Protein AF-A0A7J4V1T4-F1 (afdb_monomer_lite)

Structure (mmCIF, N/CA/C/O backbone):
data_AF-A0A7J4V1T4-F1
#
_entry.id   AF-A0A7J4V1T4-F1
#
loop_
_atom_site.group_PDB
_atom_site.id
_atom_site.type_symbol
_atom_site.label_atom_id
_atom_site.label_alt_id
_atom_site.label_comp_id
_atom_site.label_asym_id
_atom_site.label_entity_id
_atom_site.label_seq_id
_atom_site.pdbx_PDB_ins_code
_atom_site.Cartn_x
_atom_site.Cartn_y
_atom_site.Cartn_z
_atom_site.occupancy
_atom_site.B_iso_or_equiv
_atom_site.auth_seq_id
_atom_site.auth_comp_id
_atom_site.auth_asym_id
_atom_site.auth_atom_id
_atom_site.pdbx_PDB_model_num
ATOM 1 N N . MET A 1 1 ? -1.794 -20.798 10.357 1.00 56.25 1 MET A N 1
ATOM 2 C CA . MET A 1 1 ? -3.040 -20.293 9.748 1.00 56.25 1 MET A CA 1
ATOM 3 C C . MET A 1 1 ? -2.592 -19.418 8.599 1.00 56.25 1 MET A C 1
ATOM 5 O O . MET A 1 1 ? -1.853 -18.475 8.861 1.00 56.25 1 MET A O 1
ATOM 9 N N . ASP A 1 2 ? -2.906 -19.785 7.360 1.00 60.34 2 ASP A N 1
ATOM 10 C CA . ASP A 1 2 ? -2.396 -19.051 6.201 1.00 60.34 2 ASP A CA 1
ATOM 11 C C . ASP A 1 2 ? -3.150 -17.734 6.046 1.00 60.34 2 ASP A C 1
ATOM 13 O O . ASP A 1 2 ? -4.377 -17.695 6.111 1.00 60.34 2 ASP A O 1
ATOM 17 N N . LEU A 1 3 ? -2.397 -16.648 5.893 1.00 60.09 3 LEU A N 1
ATOM 18 C CA . LEU A 1 3 ? -2.910 -15.278 5.827 1.00 60.09 3 LEU A CA 1
ATOM 19 C C . LEU A 1 3 ? -3.558 -14.952 4.475 1.00 60.09 3 LEU A C 1
ATOM 21 O O . LEU A 1 3 ? -4.420 -14.079 4.385 1.00 60.09 3 LEU A O 1
ATOM 25 N N . PHE A 1 4 ? -3.150 -15.677 3.434 1.00 64.69 4 PHE A N 1
ATOM 26 C CA . PHE A 1 4 ? -3.651 -15.554 2.074 1.00 64.69 4 PHE A CA 1
ATOM 27 C C . PHE A 1 4 ? -3.834 -16.948 1.476 1.00 64.69 4 PHE A C 1
ATOM 29 O O . PHE A 1 4 ? -3.040 -17.848 1.748 1.00 64.69 4 PHE A O 1
ATOM 36 N N . SER A 1 5 ? -4.863 -17.130 0.652 1.00 72.56 5 SER A N 1
ATOM 37 C CA . SER A 1 5 ? -5.113 -18.369 -0.081 1.00 72.56 5 SER A CA 1
ATOM 38 C C . SER A 1 5 ? -5.403 -18.090 -1.554 1.00 72.56 5 SER A C 1
ATOM 40 O O . SER A 1 5 ? -6.004 -17.079 -1.923 1.00 72.56 5 SER A O 1
ATOM 42 N N . LEU A 1 6 ? -4.954 -18.993 -2.427 1.00 69.88 6 LEU A N 1
ATOM 43 C CA . LEU A 1 6 ? -5.337 -18.981 -3.836 1.00 69.88 6 LEU A CA 1
ATOM 44 C C . LEU A 1 6 ? -6.721 -19.620 -3.959 1.00 69.88 6 LEU A C 1
ATOM 46 O O . LEU A 1 6 ? -6.890 -20.804 -3.663 1.00 69.88 6 LEU A O 1
ATOM 50 N N . GLN A 1 7 ? -7.721 -18.846 -4.386 1.00 66.75 7 GLN A N 1
ATOM 51 C CA . GLN A 1 7 ? -9.020 -19.421 -4.731 1.00 66.75 7 GLN A CA 1
ATOM 52 C C . GLN A 1 7 ? -8.956 -20.077 -6.119 1.00 66.75 7 GLN A C 1
ATOM 54 O O . GLN A 1 7 ? -8.374 -19.490 -7.036 1.00 66.75 7 GLN A O 1
ATOM 59 N N . PRO A 1 8 ? -9.581 -21.254 -6.315 1.00 67.56 8 PRO A N 1
ATOM 60 C CA . PRO A 1 8 ? -9.678 -21.875 -7.632 1.00 67.56 8 PRO A CA 1
ATOM 61 C C . PRO A 1 8 ? -10.251 -20.897 -8.668 1.00 67.56 8 PRO A C 1
ATOM 63 O O . PRO A 1 8 ? -11.281 -20.269 -8.429 1.00 67.56 8 PRO A O 1
ATOM 66 N N . GLY A 1 9 ? -9.572 -20.748 -9.808 1.00 73.12 9 GLY A N 1
ATOM 67 C CA . GLY A 1 9 ? -9.974 -19.825 -10.878 1.00 73.12 9 GLY A CA 1
ATOM 68 C C . GLY A 1 9 ? -9.576 -18.358 -10.666 1.00 73.12 9 GLY A C 1
ATOM 69 O O . GLY A 1 9 ? -9.901 -17.521 -11.503 1.00 73.12 9 GLY A O 1
ATOM 70 N N . CYS A 1 10 ? -8.860 -18.030 -9.588 1.00 59.72 10 CYS A N 1
ATOM 71 C CA . CYS A 1 10 ? -8.371 -16.684 -9.319 1.00 59.72 10 CYS A CA 1
ATOM 72 C C . CYS A 1 10 ? -6.839 -16.649 -9.399 1.00 59.72 10 CYS A C 1
ATOM 74 O O . CYS A 1 10 ? -6.158 -17.349 -8.655 1.00 59.72 10 CYS A O 1
ATOM 76 N N . GLY A 1 11 ? -6.287 -15.822 -10.292 1.00 68.25 11 GLY A N 1
ATOM 77 C CA . GLY A 1 11 ? -4.836 -15.625 -10.421 1.00 68.25 11 GLY A CA 1
ATOM 78 C C . GLY A 1 11 ? -4.216 -14.784 -9.298 1.00 68.25 11 GLY A C 1
ATOM 79 O O . GLY A 1 11 ? -3.033 -14.463 -9.361 1.00 68.25 11 GLY A O 1
ATOM 80 N N . CYS A 1 12 ? -5.004 -14.388 -8.292 1.00 60.34 12 CYS A N 1
ATOM 81 C CA . CYS A 1 12 ? -4.548 -13.623 -7.140 1.00 60.34 12 CYS A CA 1
ATOM 82 C C . CYS A 1 12 ? -4.784 -14.342 -5.816 1.00 60.34 12 CYS A C 1
ATOM 84 O O . CYS A 1 12 ? -5.808 -14.996 -5.606 1.00 60.34 12 CYS A O 1
ATOM 86 N N . ALA A 1 13 ? -3.805 -14.206 -4.918 1.00 67.94 13 ALA A N 1
ATOM 87 C CA . ALA A 1 13 ? -3.930 -14.661 -3.545 1.00 67.94 13 ALA A CA 1
ATOM 88 C C . ALA A 1 13 ? -4.902 -13.721 -2.823 1.00 67.94 13 ALA A C 1
ATOM 90 O O . ALA A 1 13 ? -4.696 -12.508 -2.786 1.00 67.94 13 ALA A O 1
ATOM 91 N N . LYS A 1 14 ? -5.985 -14.272 -2.274 1.00 65.19 14 LYS A N 1
ATOM 92 C CA . LYS A 1 14 ? -6.974 -13.511 -1.510 1.00 65.19 14 LYS A CA 1
ATOM 93 C C . LYS A 1 14 ? -6.677 -13.616 -0.016 1.00 65.19 14 LYS A C 1
ATOM 95 O O . LYS A 1 14 ? -6.247 -14.681 0.424 1.00 65.19 14 LYS A O 1
ATOM 100 N N . PRO A 1 15 ? -6.914 -12.558 0.776 1.00 63.88 15 PRO A N 1
ATOM 101 C CA . PRO A 1 15 ? -6.839 -12.653 2.231 1.00 63.88 15 PRO A CA 1
ATOM 102 C C . PRO A 1 15 ? -7.790 -13.742 2.743 1.00 63.88 15 PRO A C 1
ATOM 104 O O . PRO A 1 15 ? -8.912 -13.856 2.244 1.00 63.88 15 PRO A O 1
ATOM 107 N N . THR A 1 16 ? -7.357 -14.537 3.719 1.00 69.38 16 THR A N 1
ATOM 108 C CA . THR A 1 16 ? -8.250 -15.465 4.433 1.00 69.38 16 THR A CA 1
ATOM 109 C C . THR A 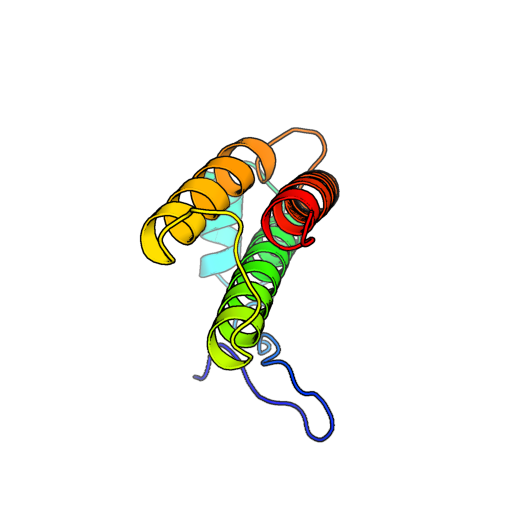1 16 ? -9.020 -14.734 5.538 1.00 69.38 16 THR A C 1
ATOM 111 O O . THR A 1 16 ? -8.682 -13.607 5.908 1.00 69.38 16 THR A O 1
ATOM 114 N N . ASP A 1 17 ? -10.005 -15.404 6.145 1.00 65.38 17 ASP A N 1
ATOM 115 C CA . ASP A 1 17 ? -10.741 -14.889 7.314 1.00 65.38 17 ASP A CA 1
ATOM 116 C C . ASP A 1 17 ? -9.860 -14.722 8.572 1.00 65.38 17 ASP A C 1
ATOM 118 O O . ASP A 1 17 ? -10.331 -14.269 9.613 1.00 65.38 17 ASP A O 1
ATOM 122 N N . ALA A 1 18 ? -8.560 -15.044 8.495 1.00 65.81 18 ALA A N 1
ATOM 123 C CA . ALA A 1 18 ? -7.593 -14.758 9.555 1.00 65.81 18 ALA A CA 1
ATOM 124 C C . ALA A 1 18 ? -7.458 -13.246 9.843 1.00 65.81 18 ALA A C 1
ATOM 126 O O . ALA A 1 18 ? -7.055 -12.859 10.944 1.00 65.81 18 ALA A O 1
ATOM 127 N N . PHE A 1 19 ? -7.837 -12.393 8.884 1.00 68.50 19 PHE A N 1
ATOM 128 C CA . PHE A 1 19 ? -7.966 -10.946 9.046 1.00 68.50 19 PHE A CA 1
ATOM 129 C C . PHE A 1 19 ? -9.429 -10.514 8.912 1.00 68.50 19 PHE A C 1
ATOM 131 O O . PHE A 1 19 ? -9.827 -9.904 7.920 1.00 68.50 19 PHE A O 1
ATOM 138 N N . SER A 1 20 ? -10.241 -10.834 9.916 1.00 80.62 20 SER A N 1
ATOM 139 C CA . SER A 1 20 ? -11.591 -10.282 10.046 1.00 80.62 20 SER A CA 1
ATOM 140 C C . SER A 1 20 ? -11.590 -8.995 10.895 1.00 80.62 20 SER A C 1
ATOM 142 O O . SER A 1 20 ? -10.652 -8.774 11.672 1.00 80.62 20 SER A O 1
ATOM 144 N N . PRO A 1 21 ? -12.625 -8.137 10.800 1.00 83.19 21 PRO A N 1
ATOM 145 C CA . PRO A 1 21 ? -12.769 -6.955 11.661 1.00 83.19 21 PRO A CA 1
ATOM 146 C C . PRO A 1 21 ? -12.782 -7.276 13.167 1.00 83.19 21 PRO A C 1
ATOM 148 O O . PRO A 1 21 ? -12.470 -6.425 14.000 1.00 83.19 21 PRO A O 1
ATOM 151 N N . GLU A 1 22 ? -13.133 -8.510 13.528 1.00 86.25 22 GLU A N 1
ATOM 152 C CA . GLU A 1 22 ? -13.184 -9.025 14.899 1.00 86.25 22 GLU A CA 1
ATOM 153 C C . GLU A 1 22 ? -11.816 -9.506 15.409 1.00 86.25 22 GLU A C 1
ATOM 155 O O . GLU A 1 22 ? -11.649 -9.770 16.602 1.00 86.25 22 GLU A O 1
ATOM 160 N N . SER A 1 23 ? -10.815 -9.619 14.531 1.00 87.00 23 SER A N 1
ATOM 161 C CA . SER A 1 23 ? -9.464 -10.024 14.908 1.00 87.00 23 SER A CA 1
ATOM 162 C C . SER A 1 23 ? -8.847 -9.022 15.880 1.00 87.00 23 SER A C 1
ATOM 164 O O . SER A 1 23 ? -8.762 -7.827 15.593 1.00 87.00 23 SER A O 1
ATOM 166 N N . LYS A 1 24 ? -8.321 -9.517 17.009 1.00 86.38 24 LYS A N 1
ATOM 167 C CA . LYS A 1 24 ? -7.609 -8.692 18.002 1.00 86.38 24 LYS A CA 1
ATOM 168 C C . LYS A 1 24 ? -6.481 -7.875 17.375 1.00 86.38 24 LYS A C 1
ATOM 170 O O . LYS A 1 24 ? -6.254 -6.742 17.783 1.00 86.38 24 LYS A O 1
ATOM 175 N N . THR A 1 25 ? -5.790 -8.433 16.382 1.00 86.56 25 THR A N 1
ATOM 176 C CA . THR A 1 25 ? -4.720 -7.735 15.663 1.00 86.56 25 THR A CA 1
ATOM 177 C C . THR A 1 25 ? -5.275 -6.564 14.862 1.00 86.56 25 THR A C 1
ATOM 179 O O . THR A 1 25 ? -4.763 -5.455 14.976 1.00 86.56 25 THR A O 1
ATOM 182 N N . VAL A 1 26 ? -6.348 -6.785 14.097 1.00 89.81 26 VAL A N 1
ATOM 183 C CA . VAL A 1 26 ? -6.986 -5.738 13.284 1.00 89.81 26 VAL A CA 1
ATOM 184 C C . VAL A 1 26 ? -7.560 -4.644 14.183 1.00 89.81 26 VAL A C 1
ATOM 186 O O . VAL A 1 26 ? -7.331 -3.466 13.929 1.00 89.81 26 VAL A O 1
ATOM 189 N N . GLN A 1 27 ? -8.228 -5.018 15.276 1.00 89.81 27 GLN A N 1
ATOM 190 C CA . GLN A 1 27 ? -8.754 -4.068 16.257 1.00 89.81 27 GLN A CA 1
ATOM 191 C C . GLN A 1 27 ? -7.651 -3.284 16.972 1.00 89.81 27 GLN A C 1
ATOM 193 O O . GLN A 1 27 ? -7.798 -2.083 17.183 1.00 89.81 27 GLN A O 1
ATOM 198 N N . GLY A 1 28 ? -6.537 -3.936 17.315 1.00 90.62 28 GLY A N 1
ATOM 1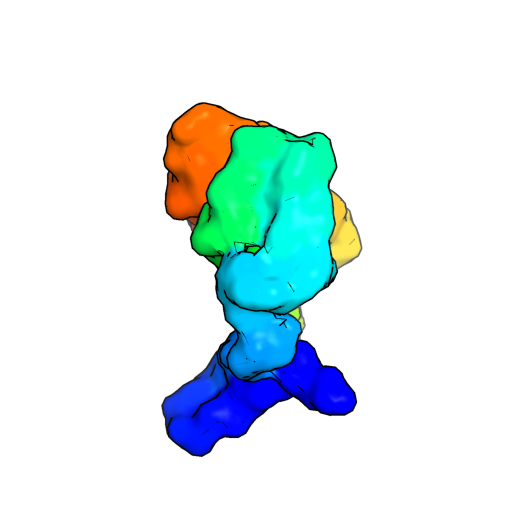99 C CA . GLY A 1 28 ? -5.379 -3.277 17.914 1.00 90.62 28 GLY A CA 1
ATOM 200 C C . GLY A 1 28 ? -4.780 -2.223 16.983 1.00 90.62 28 GLY A C 1
ATOM 201 O O . GLY A 1 28 ? -4.582 -1.085 17.397 1.00 90.62 28 GLY A O 1
ATOM 202 N N . ILE A 1 29 ? -4.572 -2.573 15.709 1.00 90.19 29 ILE A N 1
ATOM 203 C CA . ILE A 1 29 ? -4.086 -1.639 14.682 1.00 90.19 29 ILE A CA 1
ATOM 204 C C . ILE A 1 29 ? -5.071 -0.480 14.502 1.00 90.19 29 ILE A C 1
ATOM 206 O O . ILE A 1 29 ? -4.665 0.680 14.537 1.00 90.19 29 ILE A O 1
ATOM 210 N N . ALA A 1 30 ? -6.362 -0.788 14.355 1.00 90.38 30 ALA A N 1
ATOM 211 C CA . ALA A 1 30 ? -7.425 0.201 14.206 1.00 90.38 30 ALA A CA 1
ATOM 212 C C . ALA A 1 30 ? -7.428 1.203 15.372 1.00 90.38 30 ALA A C 1
ATOM 214 O O . ALA A 1 30 ? -7.422 2.413 15.151 1.00 90.38 30 ALA A O 1
ATOM 215 N N . GLY A 1 31 ? -7.333 0.701 16.608 1.00 90.50 31 GLY A N 1
ATOM 216 C CA . GLY A 1 31 ? -7.249 1.520 17.815 1.00 90.50 31 GLY A CA 1
ATOM 217 C C . GLY A 1 31 ? -5.993 2.393 17.873 1.00 90.50 31 GLY A C 1
ATOM 218 O O . GLY A 1 31 ? -6.093 3.570 18.202 1.00 90.50 31 GLY A O 1
ATOM 219 N N . SER A 1 32 ? -4.820 1.857 17.521 1.00 90.88 32 SER A N 1
ATOM 220 C CA . SER A 1 32 ? -3.567 2.629 17.504 1.00 90.88 32 SER A CA 1
ATOM 221 C C . SER A 1 32 ? -3.539 3.720 16.434 1.00 90.88 32 SER A C 1
ATOM 223 O O . SER A 1 32 ? -2.910 4.754 16.639 1.00 90.88 32 SER A O 1
ATOM 225 N N . LEU A 1 33 ? -4.200 3.492 15.300 1.00 86.69 33 LEU A N 1
ATOM 226 C CA . LEU A 1 33 ? -4.223 4.418 14.168 1.00 86.69 33 LEU A CA 1
ATOM 227 C C . LEU A 1 33 ? -5.428 5.368 14.178 1.00 86.69 33 LEU A C 1
ATOM 229 O O . LEU A 1 33 ? -5.478 6.286 13.366 1.00 86.69 33 LEU A O 1
ATOM 233 N N . GLY A 1 34 ? -6.400 5.158 15.071 1.00 87.88 34 GLY A N 1
ATOM 234 C CA . GLY A 1 34 ? -7.619 5.967 15.136 1.00 87.88 34 GLY A CA 1
ATOM 235 C C . GLY A 1 34 ? -8.554 5.775 13.936 1.00 87.88 34 GLY A C 1
ATOM 236 O O . GLY A 1 34 ? -9.291 6.693 13.585 1.00 87.88 34 GLY A O 1
ATOM 237 N N . VAL A 1 35 ? -8.526 4.601 13.301 1.00 88.62 35 VAL A N 1
ATOM 238 C CA . VAL A 1 35 ? -9.355 4.256 12.130 1.00 88.62 35 VAL A CA 1
ATOM 239 C C . VAL A 1 35 ? -10.275 3.07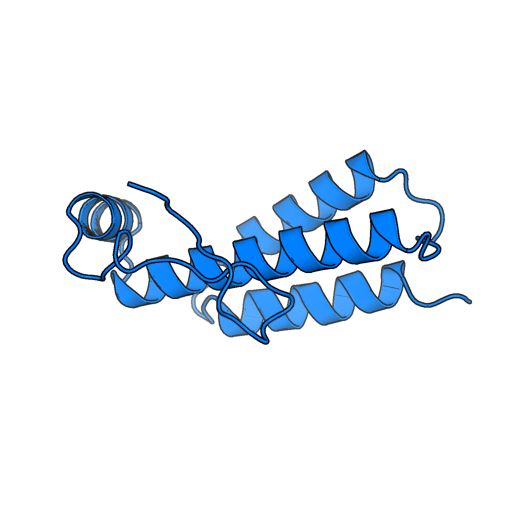6 12.440 1.00 88.62 35 VAL A C 1
ATOM 241 O O . VAL A 1 35 ? -10.141 2.423 13.473 1.00 88.62 35 VAL A O 1
ATOM 244 N N . SER A 1 36 ? -11.222 2.772 11.551 1.00 91.19 36 SER A N 1
ATOM 245 C CA . SER A 1 36 ? -12.077 1.590 11.726 1.00 91.19 36 SER A CA 1
ATOM 246 C C . SER A 1 36 ? -11.339 0.284 11.369 1.00 91.19 36 SER A C 1
ATOM 248 O O . SER A 1 36 ? -10.493 0.283 10.472 1.00 91.19 36 SER A O 1
ATOM 250 N N . PRO A 1 37 ? -11.681 -0.864 11.991 1.00 91.44 37 PRO A N 1
ATOM 251 C CA . PRO A 1 37 ? -11.166 -2.174 11.580 1.00 91.44 37 PRO A CA 1
ATOM 252 C C . PRO A 1 37 ? -11.396 -2.491 10.096 1.00 91.44 37 PRO A C 1
ATOM 254 O O . PRO A 1 37 ? -10.523 -3.065 9.452 1.00 91.44 37 PRO A O 1
ATOM 257 N N . ALA A 1 38 ? -12.538 -2.077 9.533 1.00 90.00 38 ALA A N 1
ATOM 258 C CA . ALA A 1 38 ? -12.824 -2.231 8.107 1.00 90.00 38 ALA A CA 1
ATOM 259 C C . ALA A 1 38 ? -11.805 -1.469 7.245 1.00 90.00 38 ALA A C 1
ATOM 261 O O . ALA A 1 38 ? -11.211 -2.049 6.340 1.00 90.00 38 ALA A O 1
ATOM 262 N N . GLN A 1 39 ? -11.508 -0.220 7.611 1.00 88.69 39 GLN A N 1
ATOM 263 C CA . GLN A 1 39 ? -10.508 0.594 6.924 1.00 88.69 39 GLN A CA 1
ATOM 264 C C . GLN A 1 39 ? -9.103 -0.024 7.002 1.00 88.69 39 GLN A C 1
ATOM 266 O O . GLN A 1 39 ? -8.361 0.035 6.027 1.00 88.69 39 GLN A O 1
ATOM 271 N N . VAL A 1 40 ? -8.736 -0.681 8.110 1.00 89.81 40 VAL A N 1
ATOM 272 C CA . VAL A 1 40 ? -7.470 -1.439 8.197 1.00 89.81 40 VAL A CA 1
ATOM 273 C C . VAL A 1 40 ? -7.431 -2.578 7.177 1.00 89.81 40 VAL A C 1
ATOM 275 O O . VAL A 1 40 ? -6.409 -2.778 6.520 1.00 89.81 40 VAL A O 1
ATOM 278 N N . LEU A 1 41 ? -8.531 -3.317 7.012 1.00 88.81 41 LEU A N 1
ATOM 279 C CA . LEU A 1 41 ? -8.602 -4.380 6.007 1.00 88.81 41 LEU A CA 1
ATOM 280 C C . LEU A 1 41 ? -8.491 -3.827 4.588 1.00 88.81 41 LEU A C 1
ATOM 282 O O . LEU A 1 41 ? -7.807 -4.428 3.762 1.00 88.81 41 LEU A O 1
ATOM 286 N N . ASP A 1 42 ? -9.102 -2.679 4.311 1.00 88.31 42 ASP A N 1
ATOM 287 C CA . ASP A 1 42 ? -9.008 -2.034 3.001 1.00 88.31 42 ASP A CA 1
ATOM 288 C C . ASP A 1 42 ? -7.585 -1.547 2.711 1.00 88.31 42 ASP A C 1
ATOM 290 O O . ASP A 1 42 ? -7.079 -1.763 1.610 1.00 88.31 42 ASP A O 1
ATOM 294 N N . ILE A 1 43 ? -6.876 -1.023 3.716 1.00 88.56 43 ILE A N 1
ATOM 295 C CA . ILE A 1 43 ? -5.445 -0.690 3.618 1.00 88.56 43 ILE A CA 1
ATOM 296 C C . ILE A 1 43 ? -4.613 -1.932 3.274 1.00 88.56 43 ILE A C 1
ATOM 298 O O . ILE A 1 43 ? -3.792 -1.895 2.353 1.00 88.56 43 ILE A O 1
ATOM 302 N N . ILE A 1 44 ? -4.834 -3.045 3.984 1.00 87.62 44 ILE A N 1
ATOM 303 C CA . ILE A 1 44 ? -4.126 -4.312 3.742 1.00 87.62 44 ILE A CA 1
ATOM 304 C C . ILE A 1 44 ? -4.406 -4.822 2.324 1.00 87.62 44 ILE A C 1
ATOM 306 O O . ILE A 1 44 ? -3.476 -5.229 1.628 1.00 87.62 44 ILE A O 1
ATOM 310 N N . ARG A 1 45 ? -5.667 -4.779 1.876 1.00 85.69 45 ARG A N 1
ATOM 311 C CA . ARG A 1 45 ? -6.074 -5.207 0.528 1.00 85.69 45 ARG A CA 1
ATOM 312 C C . ARG A 1 45 ? -5.432 -4.352 -0.555 1.00 85.69 45 ARG A C 1
ATOM 314 O O . ARG A 1 45 ? -4.859 -4.919 -1.482 1.00 85.69 45 ARG A O 1
ATOM 321 N N . CYS A 1 46 ? -5.485 -3.025 -0.419 1.00 86.19 46 CYS A N 1
ATOM 322 C CA . CYS A 1 46 ? -4.856 -2.099 -1.360 1.00 86.19 46 CYS A CA 1
ATOM 323 C C . CYS A 1 46 ? -3.366 -2.413 -1.495 1.00 86.19 46 CYS A C 1
ATOM 325 O O . CYS A 1 46 ? -2.861 -2.597 -2.600 1.00 86.19 46 CYS A O 1
ATOM 327 N N . ARG A 1 47 ? -2.675 -2.571 -0.360 1.00 87.56 47 ARG A N 1
ATOM 328 C CA . ARG A 1 47 ? -1.247 -2.873 -0.354 1.00 87.56 47 ARG A CA 1
ATOM 329 C C . ARG A 1 47 ? -0.925 -4.227 -0.990 1.00 87.56 47 ARG A C 1
ATOM 331 O O . ARG A 1 47 ? -0.047 -4.300 -1.846 1.00 87.56 47 ARG A O 1
ATOM 338 N N . ALA A 1 48 ? -1.639 -5.281 -0.598 1.00 85.38 48 ALA A N 1
ATOM 339 C CA . ALA A 1 48 ? -1.434 -6.621 -1.141 1.00 85.38 48 ALA A CA 1
ATOM 340 C C . ALA A 1 48 ? -1.674 -6.661 -2.658 1.00 85.38 48 ALA A C 1
ATOM 342 O O . ALA A 1 48 ? -0.910 -7.289 -3.389 1.00 85.38 48 ALA A O 1
ATOM 343 N N . HIS A 1 49 ? -2.698 -5.951 -3.139 1.00 86.38 49 HIS A N 1
ATOM 344 C CA . HIS A 1 49 ? -2.987 -5.850 -4.563 1.00 86.38 49 HIS A CA 1
ATOM 345 C C . HIS A 1 49 ? -1.864 -5.138 -5.328 1.00 86.38 49 HIS A C 1
ATOM 347 O O . HIS A 1 49 ? -1.402 -5.649 -6.350 1.00 86.38 49 HIS A O 1
ATOM 353 N N . SER A 1 50 ? -1.394 -3.989 -4.831 1.00 87.06 50 SER A N 1
ATOM 354 C CA . SER A 1 50 ? -0.279 -3.254 -5.435 1.00 87.06 50 SER A CA 1
ATOM 355 C C . SER A 1 50 ? 0.992 -4.103 -5.515 1.00 87.06 50 SER A C 1
ATOM 357 O O . SER A 1 50 ? 1.594 -4.197 -6.585 1.00 87.06 50 SER A O 1
ATOM 359 N N . ASP A 1 51 ? 1.358 -4.782 -4.424 1.00 86.31 51 ASP A N 1
ATOM 360 C CA . ASP A 1 51 ? 2.534 -5.660 -4.378 1.00 86.31 51 ASP A CA 1
ATOM 361 C C . ASP A 1 51 ? 2.404 -6.827 -5.369 1.00 86.31 51 ASP A C 1
ATOM 363 O O . ASP A 1 51 ? 3.348 -7.139 -6.100 1.00 86.31 51 ASP A O 1
ATOM 367 N N . GLN A 1 52 ? 1.222 -7.448 -5.449 1.00 85.94 52 GLN A N 1
ATOM 368 C CA . GLN A 1 52 ? 0.991 -8.547 -6.377 1.00 85.94 52 GLN A CA 1
ATOM 369 C C . GLN A 1 52 ? 1.100 -8.098 -7.838 1.00 85.94 52 GLN A C 1
ATOM 371 O O . GLN A 1 52 ? 1.720 -8.791 -8.646 1.00 85.94 52 GLN A O 1
ATOM 376 N N . ARG A 1 53 ? 0.512 -6.949 -8.190 1.00 86.69 53 ARG A N 1
ATOM 377 C CA . ARG A 1 53 ? 0.585 -6.407 -9.552 1.00 86.69 53 ARG A CA 1
ATOM 378 C C . ARG A 1 53 ? 2.029 -6.108 -9.947 1.00 86.69 53 ARG A C 1
ATOM 380 O O . ARG A 1 53 ? 2.454 -6.519 -11.021 1.00 86.69 53 ARG A O 1
ATOM 387 N N . MET A 1 54 ? 2.800 -5.487 -9.053 1.00 85.88 54 MET A N 1
ATOM 388 C CA . MET A 1 54 ? 4.221 -5.224 -9.287 1.00 85.88 54 MET A CA 1
ATOM 389 C C . MET A 1 54 ? 5.031 -6.507 -9.493 1.00 85.88 54 MET A C 1
ATOM 391 O O . MET A 1 54 ? 5.84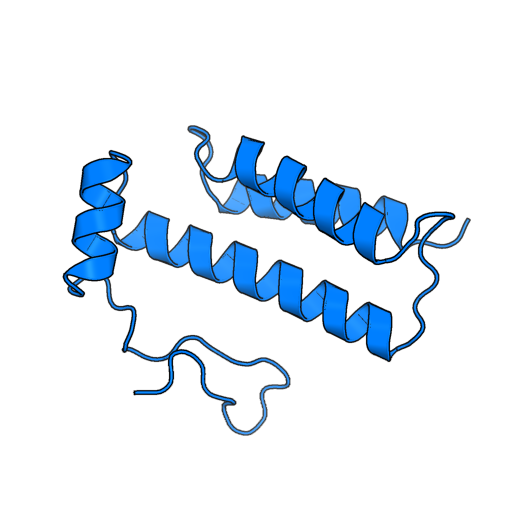8 -6.574 -10.409 1.00 85.88 54 MET A O 1
ATOM 395 N N . ALA A 1 55 ? 4.787 -7.540 -8.682 1.00 84.88 55 ALA A N 1
ATOM 396 C CA . ALA A 1 55 ? 5.460 -8.829 -8.821 1.00 84.88 55 ALA A CA 1
ATOM 397 C C . ALA A 1 55 ? 5.087 -9.555 -10.128 1.00 84.88 55 ALA A C 1
ATOM 399 O O . ALA A 1 55 ? 5.946 -10.179 -10.758 1.00 84.88 55 ALA A O 1
ATOM 400 N N . ALA A 1 56 ? 3.822 -9.464 -10.549 1.00 83.69 56 ALA A N 1
ATOM 401 C CA . ALA A 1 56 ? 3.351 -10.028 -11.810 1.00 83.69 56 ALA A CA 1
ATOM 402 C C . ALA A 1 56 ? 4.001 -9.329 -13.013 1.00 83.69 56 ALA A C 1
ATOM 404 O O . ALA A 1 56 ? 4.536 -10.007 -13.888 1.00 83.69 56 ALA A O 1
ATOM 405 N N . ASP A 1 57 ? 4.033 -7.995 -13.015 1.00 83.94 57 ASP A N 1
ATOM 406 C CA . ASP A 1 57 ? 4.655 -7.200 -14.080 1.00 83.94 57 ASP A CA 1
ATOM 407 C C . ASP A 1 57 ? 6.173 -7.433 -14.152 1.00 83.94 57 ASP A C 1
ATOM 409 O O . ASP A 1 57 ? 6.729 -7.574 -15.242 1.00 83.94 57 ASP A O 1
ATOM 413 N N . ALA A 1 58 ? 6.844 -7.569 -13.002 1.00 80.44 58 ALA A N 1
ATOM 414 C CA . ALA A 1 58 ? 8.257 -7.939 -12.944 1.00 80.44 58 ALA A CA 1
ATOM 415 C C . ALA A 1 58 ? 8.515 -9.337 -13.532 1.00 80.44 58 ALA A C 1
ATOM 417 O O . ALA A 1 58 ? 9.458 -9.526 -14.299 1.00 80.44 58 ALA A O 1
ATOM 418 N N . SER A 1 59 ? 7.650 -10.308 -13.220 1.00 80.50 59 SER A N 1
ATOM 419 C CA . SER A 1 59 ? 7.736 -11.676 -13.755 1.00 80.50 59 SER A CA 1
ATOM 420 C C . SER A 1 59 ? 7.433 -11.738 -15.257 1.00 80.50 59 SER A C 1
ATOM 422 O O . SER A 1 59 ? 7.988 -12.577 -15.962 1.00 80.50 59 SER A O 1
ATOM 424 N N . ALA A 1 60 ? 6.571 -10.845 -15.751 1.00 80.25 60 ALA A N 1
ATOM 425 C CA . ALA A 1 60 ? 6.204 -10.727 -17.161 1.00 80.25 60 ALA A CA 1
ATOM 426 C C . ALA A 1 60 ? 7.229 -9.940 -18.002 1.00 80.25 60 ALA A C 1
ATOM 428 O O . ALA A 1 60 ? 7.081 -9.859 -19.221 1.00 80.25 60 ALA A O 1
ATOM 429 N N . GLY A 1 61 ? 8.264 -9.365 -17.379 1.00 72.31 61 GLY A N 1
ATOM 430 C CA . GLY A 1 61 ? 9.266 -8.554 -18.071 1.00 72.31 61 GLY A CA 1
ATOM 431 C C . GLY A 1 61 ? 8.730 -7.207 -18.565 1.00 72.31 61 GLY A C 1
ATOM 432 O O . GLY A 1 61 ? 9.280 -6.646 -19.513 1.00 72.31 61 GLY A O 1
ATOM 433 N N . THR A 1 62 ? 7.660 -6.688 -17.952 1.00 75.50 62 THR A N 1
ATOM 434 C CA . THR A 1 62 ? 7.092 -5.377 -18.288 1.00 75.50 62 THR A CA 1
ATOM 435 C C . THR A 1 62 ? 8.161 -4.296 -18.125 1.00 75.50 62 THR A C 1
ATOM 437 O O . THR A 1 62 ? 8.788 -4.181 -17.072 1.00 75.50 62 THR A O 1
ATOM 440 N N . ALA A 1 63 ? 8.378 -3.495 -19.174 1.00 67.06 63 ALA A N 1
ATOM 441 C CA . ALA A 1 63 ? 9.371 -2.430 -19.158 1.00 67.06 63 ALA A CA 1
ATOM 442 C C . ALA A 1 63 ? 8.964 -1.335 -18.164 1.00 67.06 63 ALA A C 1
ATOM 444 O O . ALA A 1 63 ? 7.908 -0.715 -18.282 1.00 67.06 63 ALA A O 1
ATOM 445 N N . ILE A 1 64 ? 9.828 -1.091 -17.186 1.00 76.00 64 ILE A N 1
ATOM 446 C CA . ILE A 1 64 ? 9.665 -0.029 -16.199 1.00 76.00 64 ILE A CA 1
ATOM 447 C C . ILE A 1 64 ? 10.608 1.087 -16.626 1.00 76.00 64 ILE A C 1
ATOM 449 O O . ILE A 1 64 ? 11.806 0.853 -16.777 1.00 76.00 64 ILE A O 1
ATOM 453 N N . ASN A 1 65 ? 10.072 2.284 -16.865 1.00 71.81 65 ASN A N 1
ATOM 454 C CA . ASN A 1 65 ? 10.812 3.408 -17.440 1.00 71.81 65 ASN A CA 1
ATOM 455 C C . ASN A 1 65 ? 12.011 3.816 -16.561 1.00 71.81 65 ASN A C 1
ATOM 457 O O . ASN A 1 65 ? 11.874 4.643 -15.659 1.00 71.81 65 ASN A O 1
ATOM 461 N N . GLY A 1 66 ? 13.186 3.244 -16.843 1.00 64.38 66 GLY A N 1
ATOM 462 C CA . GLY A 1 66 ? 14.486 3.656 -16.308 1.00 64.38 66 GLY A CA 1
ATOM 463 C C . GLY A 1 66 ? 14.708 3.444 -14.807 1.00 64.38 66 GLY A C 1
ATOM 464 O O . GLY A 1 66 ? 15.733 3.893 -14.307 1.00 64.38 66 GLY A O 1
ATOM 465 N N . MET A 1 67 ? 13.791 2.786 -14.090 1.00 72.12 67 MET A N 1
ATOM 466 C CA . MET A 1 67 ? 13.911 2.548 -12.646 1.00 72.12 67 MET A CA 1
ATOM 467 C C . MET A 1 67 ? 14.318 1.107 -12.358 1.00 72.12 67 MET A C 1
ATOM 469 O O . MET A 1 67 ? 13.742 0.165 -12.906 1.00 72.12 67 MET A O 1
ATOM 473 N N . ALA A 1 68 ? 15.268 0.931 -11.440 1.00 79.75 68 ALA A N 1
ATOM 474 C CA . ALA A 1 68 ? 15.543 -0.384 -10.879 1.00 79.75 68 ALA A CA 1
ATOM 475 C C . ALA A 1 68 ? 14.308 -0.894 -10.112 1.00 79.75 68 ALA A C 1
ATOM 477 O O . ALA A 1 68 ? 13.578 -0.116 -9.495 1.00 79.75 68 ALA A O 1
ATOM 478 N N . HIS A 1 69 ? 14.083 -2.210 -10.114 1.00 78.50 69 HIS A N 1
ATOM 479 C CA . HIS A 1 69 ? 12.916 -2.818 -9.464 1.00 78.50 69 HIS A CA 1
ATOM 480 C C . HIS A 1 69 ? 12.805 -2.450 -7.971 1.00 78.50 69 HIS A C 1
ATOM 482 O O . HIS A 1 69 ? 11.716 -2.156 -7.477 1.00 78.50 69 HIS A O 1
ATOM 488 N N . ASP A 1 70 ? 13.932 -2.403 -7.256 1.00 82.62 70 ASP A N 1
ATOM 489 C CA . ASP A 1 70 ? 13.954 -2.002 -5.846 1.00 82.62 70 ASP A CA 1
ATOM 490 C C . ASP A 1 70 ? 13.597 -0.530 -5.636 1.00 82.62 70 ASP A C 1
ATOM 492 O O . ASP A 1 70 ? 12.849 -0.213 -4.712 1.00 82.62 70 ASP A O 1
ATOM 496 N N . GLU A 1 71 ? 14.070 0.358 -6.508 1.00 85.69 71 GLU A N 1
ATOM 497 C CA . GLU A 1 71 ? 13.737 1.783 -6.460 1.00 85.69 71 GLU A CA 1
ATOM 498 C C . GLU A 1 71 ? 12.234 1.989 -6.680 1.00 85.69 71 GLU A C 1
ATOM 500 O O . GLU A 1 71 ? 11.572 2.679 -5.907 1.00 85.69 71 GLU A O 1
ATOM 505 N N . LEU A 1 72 ? 11.663 1.296 -7.669 1.00 86.19 72 LEU A N 1
ATOM 506 C CA . LEU A 1 72 ? 10.229 1.327 -7.935 1.00 86.19 72 LEU A CA 1
ATOM 5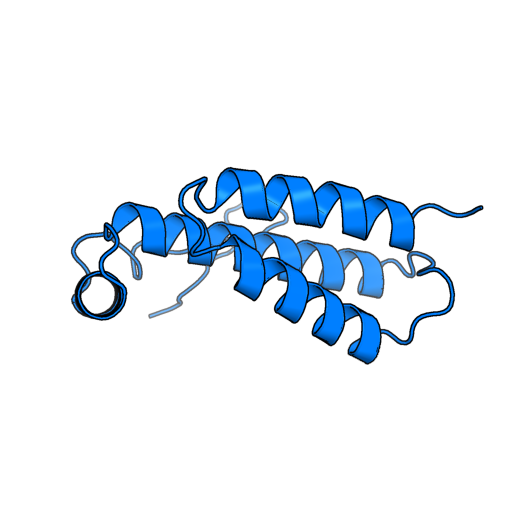07 C C . LEU A 1 72 ? 9.414 0.841 -6.733 1.00 86.19 72 LEU A C 1
ATOM 509 O O . LEU A 1 72 ? 8.401 1.450 -6.388 1.00 86.19 72 LEU A O 1
ATOM 513 N N . ARG A 1 73 ? 9.852 -0.240 -6.079 1.00 87.06 73 ARG A N 1
ATOM 514 C CA . ARG A 1 73 ? 9.204 -0.782 -4.878 1.00 87.06 73 ARG A CA 1
ATOM 515 C C . ARG A 1 73 ? 9.253 0.205 -3.714 1.00 87.06 73 ARG A C 1
ATOM 517 O O . ARG A 1 73 ? 8.261 0.341 -3.001 1.00 87.06 73 ARG A O 1
ATOM 524 N N . VAL A 1 74 ? 10.377 0.893 -3.512 1.00 89.25 74 VAL A N 1
ATOM 525 C CA . VAL A 1 74 ? 10.506 1.922 -2.469 1.00 89.25 74 VAL A CA 1
ATOM 526 C C . VAL A 1 74 ? 9.565 3.091 -2.753 1.00 89.25 74 VAL A C 1
ATOM 528 O O . VAL A 1 74 ? 8.731 3.398 -1.905 1.00 89.25 74 VAL A O 1
ATOM 531 N N . THR A 1 75 ? 9.603 3.666 -3.958 1.00 90.06 75 THR A N 1
ATOM 532 C CA . THR A 1 75 ? 8.735 4.800 -4.323 1.00 90.06 75 THR A CA 1
ATOM 533 C C . THR A 1 75 ? 7.248 4.437 -4.254 1.00 90.06 75 THR A C 1
ATOM 535 O O . THR A 1 75 ? 6.436 5.229 -3.778 1.00 90.06 75 THR A O 1
ATOM 538 N N . SER A 1 76 ? 6.889 3.222 -4.679 1.00 90.38 76 SER A N 1
ATOM 539 C CA . SER A 1 76 ? 5.533 2.675 -4.551 1.00 90.38 76 SER A CA 1
ATOM 540 C C . SER A 1 76 ? 5.058 2.687 -3.093 1.00 90.38 76 SER A C 1
ATOM 542 O O . SER A 1 76 ? 3.971 3.182 -2.786 1.00 90.38 76 SER A O 1
ATOM 544 N N . ASN A 1 77 ? 5.906 2.211 -2.174 1.00 89.38 77 ASN A N 1
ATOM 545 C CA . ASN A 1 77 ? 5.591 2.159 -0.748 1.00 89.38 77 ASN A CA 1
ATOM 546 C C . ASN A 1 77 ? 5.450 3.546 -0.132 1.00 89.38 77 ASN A C 1
ATOM 548 O O . ASN A 1 77 ? 4.521 3.769 0.639 1.00 89.38 77 ASN A O 1
ATOM 552 N N . GLU A 1 78 ? 6.353 4.466 -0.461 1.00 90.44 78 GLU A N 1
ATOM 553 C CA . GLU A 1 78 ? 6.310 5.839 0.044 1.00 90.44 78 GLU A CA 1
ATOM 554 C C . GLU A 1 78 ? 5.023 6.544 -0.388 1.00 90.44 78 GLU A C 1
ATOM 556 O O . GLU A 1 78 ? 4.329 7.124 0.448 1.00 90.44 78 GLU A O 1
ATOM 561 N N . MET A 1 79 ? 4.651 6.419 -1.666 1.00 89.25 79 MET A N 1
ATOM 562 C CA . MET A 1 79 ? 3.411 6.987 -2.191 1.00 89.25 79 MET A CA 1
ATOM 563 C C . MET A 1 79 ? 2.177 6.412 -1.489 1.00 89.25 79 MET A C 1
ATOM 565 O O . MET A 1 79 ? 1.292 7.167 -1.084 1.00 89.25 79 MET A O 1
ATOM 569 N N . LEU A 1 80 ? 2.104 5.089 -1.332 1.00 89.56 80 LEU A N 1
ATOM 570 C CA . LEU A 1 80 ? 0.971 4.452 -0.665 1.00 89.56 80 LEU A CA 1
ATOM 571 C C . LEU A 1 80 ? 0.887 4.874 0.807 1.00 89.56 80 LEU A C 1
ATOM 573 O O . LEU A 1 80 ? -0.176 5.289 1.258 1.00 89.56 80 LEU A O 1
ATOM 577 N N . VAL A 1 81 ? 1.993 4.841 1.555 1.00 86.50 81 VAL A N 1
ATOM 578 C CA . VAL A 1 81 ? 2.009 5.200 2.986 1.00 86.50 81 VAL A CA 1
ATOM 579 C C . VAL A 1 81 ? 1.557 6.641 3.225 1.00 86.50 81 VAL A C 1
ATOM 581 O O . VAL A 1 81 ? 0.832 6.890 4.186 1.00 86.50 81 VAL A O 1
ATOM 584 N N . GLN A 1 82 ? 1.922 7.579 2.347 1.00 84.62 82 GLN A N 1
ATOM 585 C CA . GLN A 1 82 ? 1.497 8.979 2.461 1.00 84.62 82 GLN A CA 1
ATOM 586 C C . GLN A 1 82 ? -0.018 9.174 2.297 1.00 84.62 82 GLN A C 1
ATOM 588 O O . GLN A 1 82 ? -0.563 10.133 2.836 1.00 84.62 82 GLN A O 1
ATOM 593 N N . ASN A 1 83 ? -0.701 8.278 1.578 1.00 83.88 83 ASN A N 1
ATOM 594 C CA . ASN A 1 83 ? -2.105 8.463 1.205 1.00 83.88 83 ASN A CA 1
ATOM 595 C C . ASN A 1 83 ? -3.067 7.493 1.911 1.00 83.88 83 ASN A C 1
ATOM 597 O O . ASN A 1 83 ? -4.219 7.855 2.144 1.00 83.88 83 ASN A O 1
ATOM 601 N N . LEU A 1 84 ? -2.614 6.296 2.305 1.00 81.81 84 LEU A N 1
ATOM 602 C CA . LEU A 1 84 ? -3.454 5.239 2.899 1.00 81.81 84 LEU A CA 1
ATOM 603 C C . LEU A 1 84 ? -4.119 5.648 4.221 1.00 81.81 84 LEU A C 1
ATOM 605 O O . LEU A 1 84 ? -5.176 5.123 4.569 1.00 81.81 84 LEU A O 1
ATOM 609 N N . PHE A 1 85 ? -3.511 6.589 4.943 1.00 78.94 85 PHE A N 1
ATOM 610 C CA . PHE A 1 85 ? -4.015 7.114 6.216 1.00 78.94 85 PHE A CA 1
ATOM 611 C C . PHE A 1 85 ? -4.595 8.530 6.085 1.00 78.94 85 PHE A C 1
ATOM 613 O O . PHE A 1 85 ? -4.863 9.185 7.090 1.00 78.94 85 PHE A O 1
ATOM 620 N N . SER A 1 86 ? -4.768 9.024 4.856 1.00 82.62 86 SER A N 1
ATOM 621 C CA . SER A 1 86 ? -5.370 10.334 4.605 1.00 82.62 86 SER A CA 1
ATOM 622 C C . SER A 1 86 ? -6.885 10.321 4.882 1.00 82.62 86 SER A C 1
ATOM 624 O O . SER A 1 86 ? -7.504 9.252 4.880 1.00 82.62 86 SER A O 1
ATOM 626 N N . PRO A 1 87 ? -7.520 11.495 5.073 1.00 77.56 87 PRO A N 1
ATOM 627 C CA . PRO A 1 87 ? -8.969 11.594 5.276 1.00 77.56 87 PRO A CA 1
ATOM 628 C C . PRO A 1 87 ? -9.808 11.006 4.135 1.00 77.56 87 PRO A C 1
ATOM 630 O O . PRO A 1 87 ? -10.935 10.579 4.366 1.00 77.56 87 PRO A O 1
ATOM 633 N N . ASN A 1 88 ? -9.255 10.967 2.921 1.00 81.56 88 ASN A N 1
ATOM 634 C CA . ASN A 1 88 ? -9.931 10.436 1.739 1.00 81.56 88 ASN A CA 1
ATOM 635 C C . ASN A 1 88 ? -9.881 8.900 1.660 1.00 81.56 88 ASN A C 1
ATOM 637 O O . ASN A 1 88 ? -10.576 8.288 0.850 1.00 81.56 88 ASN A O 1
ATOM 641 N N . GLY A 1 89 ? -9.087 8.274 2.530 1.00 81.88 89 GLY A N 1
ATOM 642 C CA . GLY A 1 89 ? -9.076 6.836 2.734 1.00 81.88 89 GLY A CA 1
ATOM 643 C C . GLY A 1 89 ? -8.302 6.025 1.684 1.00 81.88 89 GLY A C 1
ATOM 644 O O . GLY A 1 89 ? -7.629 6.572 0.805 1.00 81.88 89 GLY A O 1
ATOM 645 N N . PRO A 1 90 ? -8.366 4.685 1.795 1.00 85.62 90 PRO A N 1
ATOM 646 C CA . PRO A 1 90 ? -7.527 3.769 1.019 1.00 85.62 90 PRO A CA 1
ATOM 647 C C . PRO A 1 90 ? -7.837 3.747 -0.481 1.00 85.62 90 PRO A C 1
ATOM 649 O O . PRO A 1 90 ? -6.920 3.583 -1.282 1.00 85.62 90 PRO A O 1
ATOM 652 N N . ASP A 1 91 ? -9.095 3.965 -0.870 1.00 86.12 91 ASP A N 1
ATOM 653 C CA . ASP A 1 91 ? -9.518 3.938 -2.276 1.00 86.12 91 ASP A CA 1
ATOM 654 C C . ASP A 1 91 ? -8.862 5.058 -3.095 1.00 86.12 91 ASP A C 1
ATOM 656 O O . ASP A 1 91 ? -8.385 4.837 -4.210 1.00 86.12 91 ASP A O 1
ATOM 660 N N . GLU A 1 92 ? -8.776 6.268 -2.535 1.00 88.00 92 GLU A N 1
ATOM 661 C CA . GLU A 1 92 ? -8.099 7.383 -3.199 1.00 88.00 92 GLU A CA 1
ATOM 662 C C . GLU A 1 92 ? -6.585 7.169 -3.269 1.00 88.00 92 GLU A C 1
ATOM 664 O O . GLU A 1 92 ? -5.959 7.466 -4.295 1.00 88.00 92 GLU A O 1
ATOM 669 N N . ALA A 1 93 ? -5.999 6.611 -2.206 1.00 88.06 93 ALA A N 1
ATOM 670 C CA . ALA A 1 93 ? -4.594 6.228 -2.192 1.00 88.06 93 ALA A CA 1
ATOM 671 C C . ALA A 1 93 ? -4.291 5.213 -3.300 1.00 88.06 93 ALA A C 1
ATOM 673 O O . ALA A 1 93 ? -3.309 5.363 -4.030 1.00 88.06 93 ALA 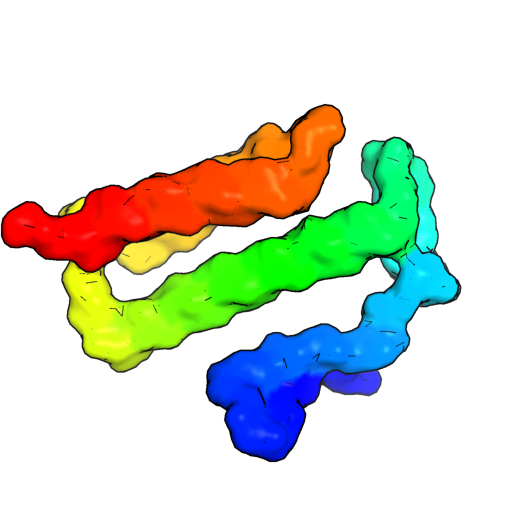A O 1
ATOM 674 N N . PHE A 1 94 ? -5.166 4.218 -3.462 1.00 89.38 94 PHE A N 1
ATOM 675 C CA . PHE A 1 94 ? -5.036 3.202 -4.493 1.00 89.38 94 PHE A CA 1
ATOM 676 C C . PHE A 1 94 ? -5.171 3.797 -5.898 1.00 89.38 94 PHE A C 1
ATOM 678 O O . PHE A 1 94 ? -4.292 3.581 -6.727 1.00 89.38 94 PHE A O 1
ATOM 685 N N . ARG A 1 95 ? -6.181 4.640 -6.150 1.00 90.69 95 ARG A N 1
ATOM 686 C CA . ARG A 1 95 ? -6.338 5.341 -7.438 1.00 90.69 95 ARG A CA 1
ATOM 687 C C . ARG A 1 95 ? -5.102 6.171 -7.798 1.00 90.69 95 ARG A C 1
ATOM 689 O O . ARG A 1 95 ? -4.601 6.098 -8.919 1.00 90.69 95 ARG A O 1
ATOM 696 N N . THR A 1 96 ? -4.580 6.934 -6.840 1.00 90.94 96 THR A N 1
ATOM 697 C CA . THR A 1 96 ? -3.374 7.758 -7.026 1.00 90.94 96 THR A CA 1
ATOM 698 C C . THR A 1 96 ? -2.157 6.897 -7.365 1.00 90.94 96 THR A C 1
ATOM 700 O O . THR A 1 96 ? -1.375 7.230 -8.262 1.00 90.94 96 THR A O 1
ATOM 703 N N . TRP A 1 97 ? -2.019 5.762 -6.676 1.00 93.44 97 TRP A N 1
ATOM 704 C CA . TRP A 1 97 ? -0.980 4.783 -6.952 1.00 93.44 97 TRP A CA 1
ATOM 705 C C . TRP A 1 97 ? -1.120 4.167 -8.346 1.00 93.44 97 TRP A C 1
ATOM 707 O O . TRP A 1 97 ? -0.127 4.095 -9.065 1.00 93.44 97 TRP A O 1
ATOM 717 N N . GLU A 1 98 ? -2.324 3.778 -8.774 1.00 91.62 98 GLU A N 1
ATOM 718 C CA . GLU A 1 98 ? -2.553 3.207 -10.106 1.00 91.62 98 GLU A CA 1
ATOM 719 C C . GLU A 1 98 ? -2.177 4.183 -11.222 1.00 91.62 98 GLU A C 1
ATOM 721 O O . GLU A 1 98 ? -1.510 3.803 -12.187 1.00 91.62 98 GLU A O 1
ATOM 726 N N . GLU A 1 99 ? -2.560 5.453 -11.078 1.00 92.25 99 GLU A N 1
ATOM 727 C CA . GLU A 1 99 ? -2.204 6.509 -12.023 1.00 92.25 99 GLU A CA 1
ATOM 728 C C . GLU A 1 99 ? -0.684 6.707 -12.097 1.00 92.25 99 GLU A C 1
ATOM 730 O O . GLU A 1 99 ? -0.123 6.854 -13.186 1.00 92.25 99 GLU A O 1
ATOM 735 N N . TRP A 1 100 ? 0.004 6.707 -10.952 1.00 91.69 100 TRP A N 1
ATOM 736 C CA . TRP A 1 100 ? 1.463 6.789 -10.900 1.00 91.69 100 TRP A CA 1
ATOM 737 C C . TRP A 1 100 ? 2.137 5.571 -11.520 1.00 91.69 100 TRP A C 1
ATOM 739 O O . TRP A 1 100 ? 3.018 5.727 -12.368 1.00 91.69 100 TRP A O 1
ATOM 749 N N . TYR A 1 101 ? 1.699 4.376 -11.141 1.00 90.44 101 TYR A N 1
ATOM 750 C CA . TYR A 1 101 ? 2.287 3.128 -11.589 1.00 90.44 101 TYR A CA 1
ATOM 751 C C . TYR A 1 101 ? 2.123 2.966 -13.102 1.00 90.44 101 TYR A C 1
ATOM 753 O O . TYR A 1 101 ? 3.094 2.684 -13.799 1.00 90.44 101 TYR A O 1
ATOM 761 N N . ALA A 1 102 ? 0.943 3.292 -13.642 1.00 88.50 102 ALA A N 1
ATOM 762 C CA . ALA A 1 102 ? 0.690 3.294 -15.080 1.00 88.50 102 ALA A CA 1
ATOM 763 C C . ALA A 1 102 ? 1.603 4.262 -15.853 1.00 88.50 102 ALA A C 1
ATOM 765 O O . ALA A 1 102 ? 2.008 3.951 -16.970 1.00 88.50 102 ALA A O 1
ATOM 766 N N . ARG A 1 103 ? 1.970 5.422 -15.285 1.00 88.31 103 ARG A N 1
ATOM 767 C CA . ARG A 1 103 ? 2.953 6.333 -15.912 1.00 88.31 103 ARG A CA 1
ATOM 768 C C . ARG A 1 103 ? 4.367 5.748 -15.934 1.00 88.31 103 ARG A C 1
ATOM 770 O O . ARG A 1 103 ? 5.169 6.129 -16.782 1.00 88.31 103 ARG A O 1
ATOM 777 N N . LYS A 1 104 ? 4.694 4.862 -14.993 1.00 85.31 104 LYS A N 1
ATOM 778 C CA . LYS A 1 104 ? 6.012 4.222 -14.888 1.00 85.31 104 LYS A CA 1
ATOM 779 C C . LYS A 1 104 ? 6.142 2.967 -15.749 1.00 85.31 104 LYS A C 1
ATOM 781 O O . LYS A 1 104 ? 7.259 2.654 -16.150 1.00 85.31 104 LYS A O 1
ATOM 786 N N . THR A 1 105 ? 5.031 2.296 -16.050 1.00 81.06 105 THR A N 1
ATOM 787 C CA . THR A 1 105 ? 4.994 1.049 -16.833 1.00 81.06 105 THR A CA 1
ATOM 788 C C . THR A 1 105 ? 4.469 1.210 -18.261 1.00 81.06 105 THR A C 1
ATOM 790 O O . THR A 1 105 ? 4.633 0.304 -19.073 1.00 81.06 105 THR A O 1
ATOM 793 N N . LYS A 1 106 ? 3.867 2.353 -18.624 1.00 68.31 106 LYS A N 1
ATOM 794 C CA . LYS A 1 106 ? 3.594 2.672 -20.033 1.00 68.31 106 LYS A CA 1
ATOM 795 C C . LYS A 1 106 ? 4.892 3.054 -20.743 1.00 68.31 106 LYS A C 1
ATOM 797 O O . LYS A 1 106 ? 5.534 4.038 -20.375 1.00 68.31 106 LYS A O 1
ATOM 802 N N . SER A 1 107 ? 5.238 2.285 -21.772 1.00 51.72 107 SER A N 1
ATOM 803 C CA . SER A 1 107 ? 6.266 2.635 -22.752 1.00 51.72 107 SER A CA 1
ATOM 804 C C . SER A 1 107 ? 5.969 4.012 -23.356 1.00 51.72 107 SER A C 1
ATOM 806 O O . SER A 1 107 ? 4.812 4.305 -23.671 1.00 51.72 107 SER A O 1
ATOM 808 N N . ALA A 1 108 ? 7.003 4.847 -23.472 1.00 41.12 108 ALA A N 1
ATOM 809 C CA . ALA A 1 108 ? 6.987 5.993 -24.378 1.00 41.12 108 ALA A CA 1
ATOM 810 C C . ALA A 1 108 ? 6.869 5.523 -25.836 1.00 41.12 108 ALA A C 1
ATOM 812 O O . ALA A 1 108 ? 7.380 4.416 -26.132 1.00 41.12 108 ALA A O 1
#

pLDDT: mean 81.12, std 10.52, range [41.12, 93.44]

Sequence (108 aa):
MDLFSLQPGCGCAKPTDAFSPESKTVQGIAGSLGVSPAQVLDIIRCRAHSDQRMAADASAGTAINGMAHDELRVTSNEMLVQNLFSPNGPDEAFRTWEEWYARKTKSA

Radius of gyration: 15.24 Å; chains: 1; bounding box: 29×34×42 Å

Secondary structure (DSSP, 8-state):
--SEEE-TT-SSEEEPGGG-TT-HHHHHHHHHHTS-HHHHHHHHHHHHHHHHHHHHHHHTTPPPSS--HHHHHHHHHHHHHHHHTSTTHHHHHHHHHHHHHHHHHS--

Foldseek 3Di:
DDQWDDDVPDPATHGDCCQDQPHPVLVVVCVVLVHGSVLSVLLVVLVRVLVVVLVVCVVVVQDFAPDDSVRVVVVLVVQLVVPCSDPVHNVVSSVVSVVVRCVRRDDD